Protein AF-A0A936XSV8-F1 (afdb_monomer_lite)

pLDDT: mean 89.88, std 9.19, range [41.09, 98.06]

Secondary structure (DSSP, 8-state):
---HHHHHHHHHHHHHHT---------HHHHHHHHTSGGGG---HHHHHHHHHHHHHIIIIIIHHIIIIIHHHHHHHHHHHHTTS-HHHHHHHHHHHTTT-----PPSSS-SS---HHHHHHHHHHHHHHHHHHHHHHHHHHHHHHHHHHHHHHHHHHHTPPP--

Structure (mmCIF, N/CA/C/O backbone):
data_AF-A0A936XSV8-F1
#
_entry.id   AF-A0A936XSV8-F1
#
loop_
_atom_site.group_PDB
_atom_site.id
_atom_site.type_symbol
_atom_site.label_atom_id
_atom_site.label_alt_id
_atom_site.label_comp_id
_atom_site.label_asym_id
_atom_site.label_entity_id
_atom_site.label_seq_id
_atom_site.pdbx_PDB_ins_code
_atom_site.Cartn_x
_atom_site.Cartn_y
_atom_site.Cartn_z
_atom_site.occupa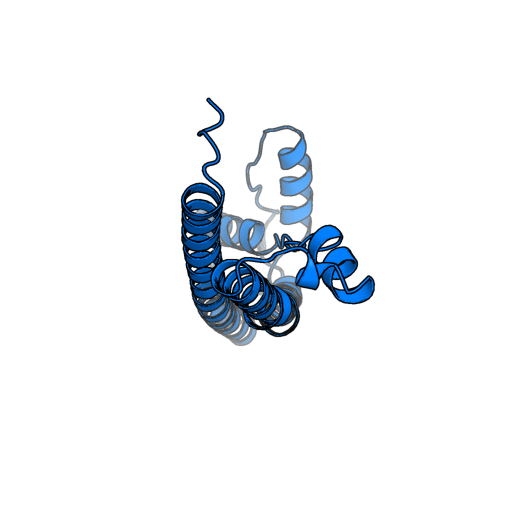ncy
_atom_site.B_iso_or_equiv
_atom_site.auth_seq_id
_atom_site.auth_comp_id
_atom_site.auth_asym_id
_atom_site.auth_atom_id
_atom_site.pdbx_PDB_model_num
ATOM 1 N N . MET A 1 1 ? 13.700 9.007 -26.388 1.00 56.44 1 MET A N 1
ATOM 2 C CA . MET A 1 1 ? 14.425 9.482 -25.184 1.00 56.44 1 MET A CA 1
ATOM 3 C C . MET A 1 1 ? 15.913 9.174 -25.338 1.00 56.44 1 MET A C 1
ATOM 5 O O . MET A 1 1 ? 16.246 8.001 -25.403 1.00 56.44 1 MET A O 1
ATOM 9 N N . ARG A 1 2 ? 16.792 10.184 -25.462 1.00 61.06 2 ARG A N 1
ATOM 10 C CA . ARG A 1 2 ? 18.258 9.992 -25.607 1.00 61.06 2 ARG A CA 1
ATOM 11 C C . ARG A 1 2 ? 19.098 10.611 -24.476 1.00 61.06 2 ARG A C 1
ATOM 13 O O . ARG A 1 2 ? 20.301 10.405 -24.457 1.00 61.06 2 ARG A O 1
ATOM 20 N N . SER A 1 3 ? 18.486 11.350 -23.545 1.00 87.31 3 SER A N 1
ATOM 21 C CA . SER A 1 3 ? 19.220 11.964 -22.428 1.00 87.31 3 SER A CA 1
ATOM 22 C C . SER A 1 3 ? 19.415 10.948 -21.290 1.00 87.31 3 SER A C 1
ATOM 24 O O . SER A 1 3 ? 18.409 10.403 -20.817 1.00 87.31 3 SER A O 1
ATOM 26 N N . PRO A 1 4 ? 20.662 10.707 -20.838 1.00 91.00 4 PRO A N 1
ATOM 27 C CA . PRO A 1 4 ? 20.948 9.889 -19.661 1.00 91.00 4 PRO A CA 1
ATOM 28 C C . PRO A 1 4 ? 20.226 10.409 -18.413 1.00 91.00 4 PRO A C 1
ATOM 30 O O . PRO A 1 4 ? 19.659 9.628 -17.663 1.00 91.00 4 PRO A O 1
ATOM 33 N N . GLU A 1 5 ? 20.152 11.726 -18.232 1.00 93.06 5 GLU A N 1
ATOM 34 C CA . GLU A 1 5 ? 19.485 12.358 -17.087 1.00 93.06 5 GLU A CA 1
ATOM 35 C C . GLU A 1 5 ? 17.996 11.990 -17.011 1.00 93.06 5 GLU A C 1
ATOM 37 O O . GLU A 1 5 ? 17.499 11.553 -15.974 1.00 93.06 5 GLU A O 1
ATOM 42 N N . LYS A 1 6 ? 17.285 12.059 -18.144 1.00 92.75 6 LYS A N 1
ATOM 43 C CA . LYS A 1 6 ? 15.869 11.661 -18.203 1.00 92.75 6 LYS A CA 1
ATOM 44 C C . LYS A 1 6 ? 15.690 10.178 -17.887 1.00 92.75 6 LYS A C 1
ATOM 46 O O . LYS A 1 6 ? 14.743 9.812 -17.198 1.00 92.75 6 LYS A O 1
ATOM 51 N N . ALA A 1 7 ? 16.590 9.329 -18.384 1.00 93.31 7 ALA A N 1
ATOM 52 C CA . ALA A 1 7 ? 16.549 7.905 -18.078 1.00 93.31 7 ALA A CA 1
ATOM 53 C C . ALA A 1 7 ? 16.798 7.642 -16.586 1.00 93.31 7 ALA A C 1
ATOM 55 O O . ALA A 1 7 ? 16.120 6.799 -16.003 1.00 93.31 7 ALA A O 1
ATOM 56 N N . LEU A 1 8 ? 17.726 8.379 -15.969 1.00 94.19 8 LEU A N 1
ATOM 57 C CA . LEU A 1 8 ? 18.035 8.262 -14.547 1.00 94.19 8 LEU A CA 1
ATOM 58 C C . LEU A 1 8 ? 16.818 8.605 -13.690 1.00 94.19 8 LEU A C 1
ATOM 60 O O . LEU A 1 8 ? 16.446 7.793 -12.847 1.00 94.19 8 LEU A O 1
ATOM 64 N N . ASN A 1 9 ? 16.164 9.739 -13.957 1.00 92.81 9 ASN A N 1
ATOM 65 C CA . ASN A 1 9 ? 14.964 10.154 -13.226 1.00 92.81 9 ASN A CA 1
ATOM 66 C C . ASN A 1 9 ? 13.851 9.102 -13.331 1.00 92.81 9 ASN A 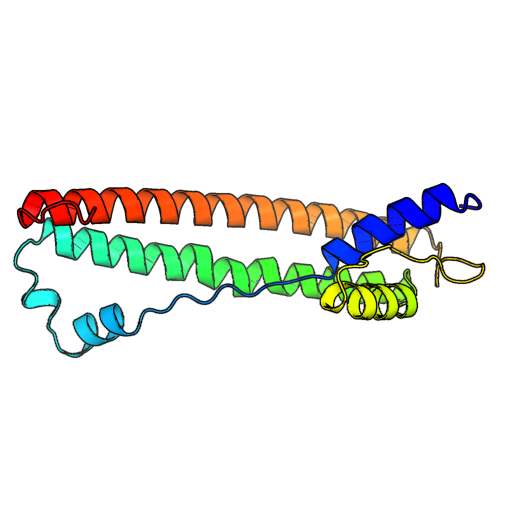C 1
ATOM 68 O O . ASN A 1 9 ? 13.262 8.706 -12.328 1.00 92.81 9 ASN A O 1
ATOM 72 N N . ILE A 1 10 ? 13.605 8.572 -14.534 1.00 93.88 10 ILE A N 1
ATOM 73 C CA . ILE A 1 10 ? 12.610 7.509 -14.736 1.00 93.88 10 ILE A CA 1
ATOM 74 C C . ILE A 1 10 ? 12.968 6.260 -13.917 1.00 93.88 10 ILE A C 1
ATOM 76 O O . ILE A 1 10 ? 12.107 5.695 -13.242 1.00 93.88 10 ILE A O 1
ATOM 80 N N . TYR A 1 11 ? 14.237 5.839 -1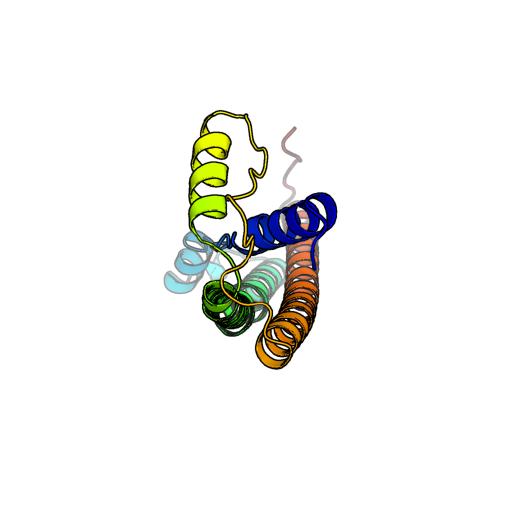3.937 1.00 94.50 11 TYR A N 1
ATOM 81 C CA . TYR A 1 11 ? 14.661 4.678 -13.160 1.00 94.50 11 TYR A CA 1
ATOM 82 C C . TYR A 1 11 ? 14.561 4.910 -11.649 1.00 94.50 11 TYR A C 1
ATOM 84 O O . TYR A 1 11 ? 14.150 3.990 -10.945 1.00 94.50 11 TYR A O 1
ATOM 92 N N . GLN A 1 12 ? 14.869 6.113 -11.153 1.00 91.94 12 GLN A N 1
ATOM 93 C CA . GLN A 1 12 ? 14.686 6.475 -9.744 1.00 91.94 12 GLN A CA 1
ATOM 94 C C . GLN A 1 12 ? 13.246 6.247 -9.294 1.00 91.94 12 GLN A C 1
ATOM 96 O O . GLN A 1 12 ? 13.031 5.530 -8.320 1.00 91.94 12 GLN A O 1
ATOM 101 N N . HIS A 1 13 ? 12.262 6.746 -10.042 1.00 89.94 13 HIS A N 1
ATOM 102 C CA . HIS A 1 13 ? 10.856 6.502 -9.720 1.00 89.94 13 HIS A CA 1
ATOM 103 C C . HIS A 1 13 ? 10.481 5.017 -9.812 1.00 89.94 13 HIS A C 1
ATOM 105 O O . HIS A 1 13 ? 9.860 4.488 -8.890 1.00 89.94 13 HIS A O 1
ATOM 111 N N . SER A 1 14 ? 10.907 4.324 -10.875 1.00 91.62 14 SER A N 1
ATOM 112 C CA . SER A 1 14 ? 10.564 2.908 -11.077 1.00 91.62 14 SER A CA 1
ATOM 113 C C . SER A 1 14 ? 11.079 2.006 -9.949 1.00 91.62 14 SER A C 1
ATOM 115 O O . SER A 1 14 ? 10.377 1.104 -9.501 1.00 91.62 14 SER A O 1
ATOM 117 N N . VAL A 1 15 ? 12.286 2.272 -9.439 1.00 90.69 15 VAL A N 1
ATOM 118 C CA . VAL A 1 15 ? 12.890 1.485 -8.363 1.00 90.69 15 VAL A CA 1
ATOM 119 C C . VAL A 1 15 ? 12.088 1.632 -7.076 1.00 90.69 15 VAL A C 1
ATOM 121 O O . VAL A 1 15 ? 11.782 0.622 -6.449 1.00 90.69 15 VAL A O 1
ATOM 124 N N . TYR A 1 16 ? 11.689 2.849 -6.702 1.00 85.62 16 TYR A N 1
ATOM 125 C CA . TYR A 1 16 ? 10.871 3.040 -5.504 1.00 85.62 16 TYR A CA 1
ATOM 126 C C . TYR A 1 16 ? 9.476 2.420 -5.640 1.00 85.62 16 TYR A C 1
ATOM 128 O O . TYR A 1 16 ? 8.980 1.805 -4.700 1.00 85.62 16 TYR A O 1
ATOM 136 N N . GLN A 1 17 ? 8.883 2.509 -6.828 1.00 86.56 17 GLN A N 1
ATOM 137 C CA . GLN A 1 17 ? 7.603 1.880 -7.151 1.00 86.56 17 GLN A CA 1
ATOM 138 C C . GLN A 1 17 ? 7.641 0.346 -7.042 1.00 86.56 17 GLN A C 1
ATOM 140 O O . GLN A 1 17 ? 6.642 -0.274 -6.681 1.00 86.56 17 GLN A O 1
ATOM 145 N N . SER A 1 18 ? 8.792 -0.275 -7.313 1.00 85.62 18 SER A N 1
ATOM 146 C CA . SER A 1 18 ? 8.942 -1.731 -7.210 1.00 85.62 18 SER A CA 1
ATOM 147 C C . SER A 1 18 ? 8.912 -2.265 -5.777 1.00 85.62 18 SER A C 1
ATOM 149 O O . SER A 1 18 ? 8.837 -3.476 -5.592 1.00 85.62 18 SER A O 1
ATOM 151 N N . PHE A 1 19 ? 8.939 -1.403 -4.756 1.00 86.06 19 PHE A N 1
ATOM 152 C CA . PHE A 1 19 ? 8.786 -1.837 -3.372 1.00 86.06 19 PHE A CA 1
ATOM 153 C C . PHE A 1 19 ? 7.316 -1.962 -2.992 1.00 86.06 19 PHE A C 1
ATOM 155 O O . PHE A 1 19 ? 6.528 -1.033 -3.153 1.00 86.06 19 PHE A O 1
ATOM 162 N N . TYR A 1 20 ? 6.975 -3.106 -2.410 1.00 88.25 20 TYR A N 1
ATOM 163 C CA . TYR A 1 20 ? 5.704 -3.324 -1.739 1.00 88.25 20 TYR A CA 1
ATOM 164 C C . TYR A 1 20 ? 5.962 -3.943 -0.377 1.00 88.25 20 TYR A C 1
ATOM 166 O O . TYR A 1 20 ? 6.592 -4.995 -0.265 1.00 88.25 20 TYR A O 1
ATOM 174 N N . ASN A 1 21 ? 5.455 -3.276 0.652 1.00 84.50 21 ASN A N 1
ATOM 175 C CA . ASN A 1 21 ? 5.525 -3.746 2.022 1.00 84.50 21 ASN A CA 1
ATOM 176 C C . ASN A 1 21 ? 4.116 -4.124 2.455 1.00 84.50 21 ASN A C 1
ATOM 178 O O . ASN A 1 21 ? 3.274 -3.249 2.644 1.00 84.50 21 ASN A O 1
ATOM 182 N N . LYS A 1 22 ? 3.870 -5.427 2.618 1.00 87.19 22 LYS A N 1
ATOM 183 C CA . LYS A 1 22 ? 2.615 -5.902 3.197 1.00 87.19 22 LYS A CA 1
ATOM 184 C C . LYS A 1 22 ? 2.594 -5.533 4.678 1.00 87.19 22 LYS A C 1
ATOM 186 O O . LYS A 1 22 ? 3.438 -6.005 5.442 1.00 87.19 22 LYS A O 1
ATOM 191 N N . TRP A 1 23 ? 1.631 -4.719 5.086 1.00 85.69 23 TRP A N 1
ATOM 192 C CA . TRP A 1 23 ? 1.331 -4.528 6.495 1.00 85.69 23 TRP A CA 1
ATOM 193 C C . TRP A 1 23 ? 0.516 -5.717 7.011 1.00 85.69 23 TRP A C 1
ATOM 195 O O . TRP A 1 23 ? -0.405 -6.184 6.341 1.00 85.69 23 TRP A O 1
ATOM 205 N N . ASN A 1 24 ? 0.866 -6.211 8.198 1.00 84.75 24 ASN A N 1
ATOM 206 C CA . ASN A 1 24 ? 0.178 -7.328 8.838 1.00 84.75 24 ASN A CA 1
ATOM 207 C C . ASN A 1 24 ? -0.426 -6.853 10.160 1.00 84.75 24 ASN A C 1
ATOM 209 O O . ASN A 1 24 ? 0.296 -6.396 11.050 1.00 84.75 24 ASN A O 1
ATOM 213 N N . TYR A 1 25 ? -1.742 -6.990 10.291 1.00 85.06 25 TYR A N 1
ATOM 214 C CA . TYR A 1 25 ? -2.452 -6.725 11.533 1.00 85.06 25 TYR A CA 1
ATOM 215 C C . TYR A 1 25 ? -2.336 -7.936 12.464 1.00 85.06 25 TYR A C 1
ATOM 217 O O . TYR A 1 25 ? -2.764 -9.034 12.119 1.00 85.06 25 TYR A O 1
ATOM 225 N N . SER A 1 26 ? -1.741 -7.757 13.646 1.00 82.12 26 SER A N 1
ATOM 226 C CA . SER A 1 26 ? -1.720 -8.807 14.669 1.00 82.12 26 SER A CA 1
ATOM 227 C C . SER A 1 26 ? -2.927 -8.655 15.581 1.00 82.12 26 SER A C 1
ATOM 229 O O . SER A 1 26 ? -3.029 -7.700 16.348 1.00 82.12 26 SER A O 1
ATOM 231 N N . ASP A 1 27 ? -3.827 -9.626 15.514 1.00 78.94 27 ASP A N 1
ATOM 232 C CA . ASP A 1 27 ? -5.110 -9.589 16.214 1.00 78.94 27 ASP A CA 1
ATOM 233 C C . ASP A 1 27 ? -5.257 -10.663 17.296 1.00 78.94 27 ASP A C 1
ATOM 235 O O . ASP A 1 27 ? -6.338 -10.816 17.868 1.00 78.94 27 ASP A O 1
ATOM 239 N N . ARG A 1 28 ? -4.189 -11.430 17.563 1.00 76.94 28 ARG A N 1
ATOM 240 C CA . ARG A 1 28 ? -4.247 -12.661 18.366 1.00 76.94 28 ARG A CA 1
ATOM 241 C C . ARG A 1 28 ? -5.007 -12.452 19.679 1.00 76.94 28 ARG A C 1
ATOM 243 O O . ARG A 1 28 ? -5.827 -13.289 20.039 1.00 76.94 28 ARG A O 1
ATOM 250 N N . THR A 1 29 ? -4.789 -11.324 20.351 1.00 76.88 29 THR A N 1
ATOM 251 C CA . THR A 1 29 ? -5.482 -10.958 21.593 1.00 76.88 29 THR A CA 1
ATOM 252 C C . THR A 1 29 ? -6.979 -10.707 21.388 1.00 76.88 29 THR A C 1
ATOM 254 O O . THR A 1 29 ? -7.792 -11.209 22.156 1.00 76.88 29 THR A O 1
ATOM 257 N N . ILE A 1 30 ? -7.376 -9.973 20.345 1.00 82.50 30 ILE A N 1
ATOM 258 C CA . ILE A 1 30 ? -8.791 -9.685 20.053 1.00 82.50 30 ILE A CA 1
ATOM 259 C C . ILE A 1 30 ? -9.520 -10.973 19.667 1.00 82.50 30 ILE A C 1
ATOM 261 O O . ILE A 1 30 ? -10.611 -11.239 20.172 1.00 82.50 30 ILE A O 1
ATOM 265 N N . ASN A 1 31 ? -8.899 -11.811 18.840 1.00 83.06 31 ASN A N 1
ATOM 266 C CA . ASN A 1 31 ? -9.457 -13.104 18.462 1.00 83.06 31 ASN A CA 1
ATOM 267 C C . ASN A 1 31 ? -9.567 -14.063 19.655 1.00 83.06 31 ASN A C 1
ATOM 269 O O . ASN A 1 31 ? -10.589 -14.731 19.809 1.00 83.06 31 ASN A O 1
ATOM 273 N N . GLN A 1 32 ? -8.579 -14.081 20.553 1.00 80.81 32 GLN A N 1
ATOM 274 C CA . GLN A 1 32 ? -8.683 -14.813 21.817 1.00 80.81 32 GLN A CA 1
ATOM 275 C C . GLN A 1 32 ? -9.854 -14.311 22.664 1.00 80.81 32 GLN A C 1
ATOM 277 O O . GLN A 1 32 ? -10.658 -15.124 23.109 1.00 80.81 32 GLN A O 1
ATOM 282 N N . LEU A 1 33 ? -9.999 -12.991 22.836 1.00 81.25 33 LEU A N 1
ATOM 283 C CA . LEU A 1 33 ? -11.096 -12.399 23.606 1.00 81.25 33 LEU A CA 1
ATOM 284 C C . LEU A 1 33 ? -12.478 -12.727 23.019 1.00 81.25 33 LEU A C 1
ATOM 286 O O . LEU A 1 33 ? -13.432 -12.913 23.779 1.00 81.25 33 LEU A O 1
ATOM 290 N N . LYS A 1 34 ? -12.598 -12.802 21.685 1.00 80.81 34 LYS A N 1
ATOM 291 C CA . LYS A 1 34 ? -13.836 -13.201 20.992 1.00 80.81 34 LYS A CA 1
ATOM 292 C C . LYS A 1 34 ? -14.149 -14.679 21.225 1.00 80.81 34 LYS A C 1
ATOM 294 O O . LYS A 1 34 ? -15.253 -15.004 21.656 1.00 80.81 34 LYS A O 1
ATOM 299 N N . ASN A 1 35 ? -13.174 -15.557 20.996 1.00 83.12 35 ASN A N 1
ATOM 300 C CA . ASN A 1 35 ? -13.381 -17.007 20.986 1.00 83.12 35 ASN A CA 1
ATOM 301 C C . ASN A 1 35 ? -13.608 -17.607 22.379 1.00 83.12 35 ASN A C 1
ATOM 303 O O . ASN A 1 35 ? -14.340 -18.583 22.507 1.00 83.12 35 ASN A O 1
ATOM 307 N N . SER A 1 36 ? -13.025 -17.032 23.432 1.00 81.12 36 SER A N 1
ATOM 308 C CA . SER A 1 36 ? -13.246 -17.497 24.809 1.00 81.12 36 SER A CA 1
ATOM 309 C C . SER A 1 36 ? -14.498 -16.905 25.465 1.00 81.12 36 SER A C 1
ATOM 311 O O . SER A 1 36 ? -14.773 -17.183 26.630 1.00 81.12 36 SER A O 1
ATOM 313 N N . GLY A 1 37 ? -15.246 -16.043 24.763 1.00 77.38 37 GLY A N 1
ATOM 314 C CA . GLY A 1 37 ? -16.335 -15.264 25.359 1.00 77.38 37 GLY A CA 1
ATOM 315 C C . GLY A 1 37 ? -15.855 -14.198 26.354 1.00 77.38 37 GLY A C 1
ATOM 316 O O . GLY A 1 37 ? -16.680 -13.554 27.009 1.00 77.38 37 GLY A O 1
ATOM 317 N N . ASN A 1 38 ? -14.540 -13.968 26.448 1.00 79.00 38 ASN A N 1
ATOM 318 C CA . ASN A 1 38 ? -13.930 -13.035 27.393 1.00 79.00 38 ASN A CA 1
ATOM 319 C C . ASN A 1 38 ? -14.237 -11.567 27.087 1.00 79.00 38 ASN A C 1
ATOM 321 O O . ASN A 1 38 ? -14.050 -10.729 27.963 1.00 79.00 38 ASN A O 1
ATOM 325 N N . PHE A 1 39 ? -14.780 -11.227 25.914 1.00 78.00 39 PHE A N 1
ATOM 326 C CA . PHE A 1 39 ? -15.347 -9.890 25.697 1.00 78.00 39 PHE A CA 1
ATOM 327 C C . PHE A 1 39 ? -16.430 -9.535 26.727 1.00 78.00 39 PHE A C 1
ATOM 329 O O . PHE A 1 39 ? -16.572 -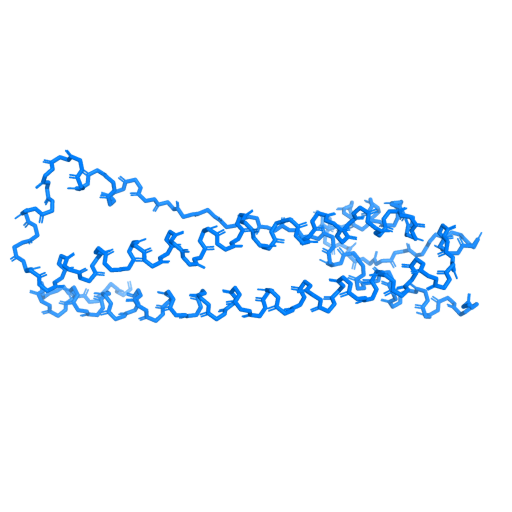8.369 27.079 1.00 78.00 39 PHE A O 1
ATOM 336 N N . ARG A 1 40 ? -17.127 -10.527 27.306 1.00 73.19 40 ARG A N 1
ATOM 337 C CA . ARG A 1 40 ? -18.054 -10.313 28.434 1.00 73.19 40 ARG A CA 1
ATOM 338 C C . ARG A 1 40 ? -17.355 -9.828 29.711 1.00 73.19 40 ARG A C 1
ATOM 340 O O . ARG A 1 40 ? -18.005 -9.221 30.558 1.00 73.19 40 ARG A O 1
ATOM 347 N N . LEU A 1 41 ? -16.053 -10.090 29.862 1.00 79.69 41 LEU A N 1
ATOM 348 C CA . LEU A 1 41 ? -15.246 -9.598 30.985 1.00 79.69 41 LEU A CA 1
ATOM 349 C C . LEU A 1 41 ? -14.961 -8.095 30.858 1.00 79.69 41 LEU A C 1
ATOM 351 O O . LEU A 1 41 ? -14.775 -7.419 31.871 1.00 79.69 41 LEU A O 1
ATOM 355 N N . VAL A 1 42 ? -15.002 -7.544 29.639 1.00 84.38 42 VAL A N 1
ATOM 356 C CA . VAL A 1 42 ? -14.993 -6.095 29.401 1.00 84.38 42 VAL A CA 1
ATOM 357 C C . VAL A 1 42 ? -16.379 -5.548 29.755 1.00 84.38 42 VAL A C 1
ATOM 359 O O . VAL A 1 42 ? -17.254 -5.390 28.909 1.00 84.38 42 VAL A O 1
ATOM 362 N N . ARG A 1 43 ? -16.602 -5.277 31.049 1.00 84.88 43 ARG A N 1
ATOM 363 C CA . ARG A 1 43 ? -17.911 -4.835 31.574 1.00 84.88 43 ARG A CA 1
ATOM 364 C C . ARG A 1 43 ? -18.406 -3.529 30.951 1.00 84.88 43 ARG A C 1
ATOM 366 O O . ARG A 1 43 ? -19.614 -3.302 30.869 1.00 84.88 43 ARG A O 1
ATOM 373 N N . ASN A 1 44 ? -17.489 -2.667 30.516 1.00 91.62 44 ASN A N 1
ATOM 374 C CA . ASN A 1 44 ? -17.844 -1.414 29.874 1.00 91.62 44 ASN A CA 1
ATOM 375 C C . ASN A 1 44 ? -18.286 -1.671 28.422 1.00 91.62 44 ASN A C 1
ATOM 377 O O . ASN A 1 44 ? -17.462 -1.819 27.517 1.00 91.62 44 ASN A O 1
ATOM 381 N N . LYS A 1 45 ? -19.608 -1.704 28.199 1.00 91.12 45 LYS A N 1
ATOM 382 C CA . LYS A 1 45 ? -20.211 -1.959 26.878 1.00 91.12 45 LYS A CA 1
ATOM 383 C C . LYS A 1 45 ? -19.733 -0.986 25.800 1.00 91.12 45 LYS A C 1
ATOM 385 O O . LYS A 1 45 ? -19.571 -1.393 24.655 1.00 91.12 45 LYS A O 1
ATOM 390 N N . LYS A 1 46 ? -19.490 0.277 26.160 1.00 92.94 46 LYS A N 1
ATOM 391 C CA . LYS A 1 46 ? -18.992 1.298 25.232 1.00 92.94 46 LYS A CA 1
ATOM 392 C C . LYS A 1 46 ? -17.580 0.954 24.761 1.00 92.94 46 LYS A C 1
ATOM 394 O O . LYS A 1 46 ? -17.338 0.942 23.560 1.00 92.94 46 LYS A O 1
ATOM 399 N N . VAL A 1 47 ? -16.681 0.604 25.683 1.00 92.94 47 VAL A N 1
ATOM 400 C CA . VAL A 1 47 ? -15.321 0.162 25.332 1.00 92.94 47 VAL A CA 1
ATOM 401 C C . VAL A 1 47 ? -15.362 -1.113 24.492 1.00 92.94 47 VAL A C 1
ATOM 403 O O . VAL A 1 47 ? -14.735 -1.165 23.439 1.00 92.94 47 VAL A O 1
ATOM 406 N N . SER A 1 48 ? -16.143 -2.117 24.904 1.00 91.44 48 SER A N 1
ATOM 407 C CA . SER A 1 48 ? -16.293 -3.359 24.138 1.00 91.44 48 SER A CA 1
ATOM 408 C C . SER A 1 48 ? -16.783 -3.104 22.709 1.00 91.44 48 SER A C 1
ATOM 410 O O . SER A 1 48 ? -16.253 -3.713 21.783 1.00 91.44 48 SER A O 1
ATOM 412 N N . GLY A 1 49 ? -17.771 -2.222 22.523 1.00 92.06 49 GLY A N 1
ATOM 413 C CA . GLY A 1 49 ? -18.274 -1.830 21.204 1.00 92.06 49 GLY A CA 1
ATOM 414 C C . GLY A 1 49 ? -17.187 -1.194 20.345 1.00 92.06 49 GLY A C 1
ATOM 415 O O . GLY A 1 49 ? -16.922 -1.660 19.244 1.00 92.06 49 GLY A O 1
ATOM 416 N N . MET A 1 50 ? -16.467 -0.217 20.896 1.00 94.94 50 MET A N 1
ATOM 417 C CA . MET A 1 50 ? -15.403 0.476 20.168 1.00 94.94 50 MET A CA 1
ATOM 418 C C . MET A 1 50 ? -14.237 -0.442 19.766 1.00 94.94 50 MET A C 1
ATOM 420 O O . MET A 1 50 ? -13.658 -0.241 18.701 1.00 94.94 50 MET A O 1
ATOM 424 N N . ILE A 1 51 ? -13.894 -1.455 20.574 1.00 93.38 51 ILE A N 1
ATOM 425 C CA . ILE A 1 51 ? -12.890 -2.462 20.183 1.00 93.38 51 ILE A CA 1
ATOM 426 C C . ILE A 1 51 ? -13.386 -3.269 18.975 1.00 93.38 51 ILE A C 1
ATOM 428 O O . ILE A 1 51 ? -12.617 -3.508 18.045 1.00 93.38 51 ILE A O 1
ATOM 432 N N . MET A 1 52 ? -14.659 -3.686 18.980 1.00 92.25 52 MET A N 1
ATOM 433 C CA . MET A 1 52 ? -15.250 -4.436 17.866 1.00 92.25 52 MET A CA 1
ATOM 434 C C . MET A 1 52 ? -15.323 -3.594 16.591 1.00 92.25 52 MET A C 1
ATOM 436 O O . MET A 1 52 ? -14.968 -4.096 15.527 1.00 92.25 52 MET A O 1
ATOM 440 N N . ASP A 1 53 ? -15.718 -2.325 16.704 1.00 95.44 53 ASP A N 1
ATOM 441 C CA . ASP A 1 53 ? -15.781 -1.394 15.574 1.00 95.44 53 ASP A CA 1
ATOM 442 C C . ASP A 1 53 ? -14.391 -1.159 14.971 1.00 95.44 53 ASP A C 1
ATOM 444 O O . ASP A 1 53 ? -14.231 -1.179 13.752 1.00 95.44 53 ASP A O 1
ATOM 448 N N . TYR A 1 54 ? -13.369 -0.978 15.816 1.00 95.69 54 TYR A N 1
ATOM 449 C CA . TYR A 1 54 ? -11.986 -0.816 15.370 1.00 95.69 54 TYR A CA 1
ATOM 450 C C . TYR A 1 54 ? -11.452 -2.065 14.654 1.00 95.69 54 TYR A C 1
ATOM 452 O O . TYR A 1 54 ? -10.971 -1.953 13.528 1.00 95.69 54 TYR A O 1
ATOM 460 N N . ASP A 1 55 ? -11.571 -3.251 15.263 1.00 94.88 55 ASP A N 1
ATOM 461 C CA . ASP A 1 55 ? -11.137 -4.514 14.640 1.00 94.88 55 ASP A CA 1
ATOM 462 C C . ASP A 1 55 ? -11.876 -4.765 13.317 1.00 94.88 55 ASP A C 1
ATOM 464 O O . ASP A 1 55 ? -11.255 -5.094 12.306 1.00 94.88 55 ASP A O 1
ATOM 468 N N . GLY A 1 56 ? -13.194 -4.539 13.296 1.00 94.56 56 GLY A N 1
ATOM 469 C CA . GLY A 1 56 ? -14.006 -4.660 12.090 1.00 94.56 56 GLY A CA 1
ATOM 470 C C . GLY A 1 56 ? -13.567 -3.691 10.994 1.00 94.56 56 GLY A C 1
ATOM 471 O O . GLY A 1 56 ? -13.457 -4.089 9.834 1.00 94.56 56 GLY A O 1
ATOM 472 N N . PHE A 1 57 ? -13.272 -2.436 11.339 1.00 97.00 57 PHE A N 1
ATOM 473 C CA . PHE A 1 57 ? -12.812 -1.449 10.367 1.00 97.00 57 PHE A CA 1
ATOM 474 C C . PHE A 1 57 ? -11.449 -1.824 9.773 1.00 97.00 57 PHE A C 1
ATOM 476 O O . PHE A 1 57 ? -11.292 -1.837 8.551 1.00 97.00 57 PHE A O 1
ATOM 483 N N . VAL A 1 58 ? -10.477 -2.179 10.619 1.00 96.12 58 VAL A N 1
ATOM 484 C CA . VAL A 1 58 ? -9.127 -2.561 10.177 1.00 96.12 58 VAL A CA 1
ATOM 485 C C . VAL A 1 58 ? -9.183 -3.743 9.212 1.00 96.12 58 VAL A C 1
ATOM 487 O O . VAL A 1 58 ? -8.611 -3.667 8.124 1.00 96.12 58 VAL A O 1
ATOM 490 N N . ARG A 1 59 ? -9.922 -4.804 9.547 1.00 94.12 59 ARG A N 1
ATOM 491 C CA . ARG A 1 59 ? -10.043 -5.979 8.671 1.00 94.12 59 ARG A CA 1
ATOM 492 C C . ARG A 1 59 ? -10.712 -5.650 7.343 1.00 94.12 59 ARG A C 1
ATOM 494 O O . ARG A 1 59 ? -10.195 -5.988 6.282 1.00 94.12 59 ARG A O 1
ATOM 501 N N . ASN A 1 60 ? -11.858 -4.976 7.395 1.00 94.75 60 ASN A N 1
ATOM 502 C CA . ASN A 1 60 ? -12.706 -4.805 6.218 1.00 94.75 60 ASN A CA 1
ATOM 503 C C . ASN A 1 60 ? -12.219 -3.710 5.263 1.00 94.75 60 ASN A C 1
ATOM 505 O O . ASN A 1 60 ? -12.484 -3.808 4.066 1.00 94.75 60 ASN A O 1
ATOM 509 N N . PHE A 1 61 ? -11.523 -2.687 5.768 1.00 95.88 61 PHE A N 1
ATOM 510 C CA . PHE A 1 61 ? -11.145 -1.511 4.975 1.00 95.88 61 PHE A CA 1
ATOM 511 C C . PHE A 1 61 ? -9.637 -1.287 4.854 1.00 95.88 61 PHE A C 1
ATOM 513 O O . PHE A 1 61 ? -9.210 -0.666 3.883 1.00 95.88 61 PHE A O 1
ATOM 520 N N . VAL A 1 62 ? -8.819 -1.784 5.787 1.00 95.94 62 VAL A N 1
ATOM 521 C CA . VAL A 1 62 ? -7.353 -1.676 5.685 1.00 95.94 62 VAL A CA 1
ATOM 522 C C . VAL A 1 62 ? -6.779 -2.962 5.097 1.00 95.94 62 VAL A C 1
ATOM 524 O O . VAL A 1 62 ? -6.244 -2.944 3.992 1.00 95.94 62 VAL A O 1
ATOM 527 N N . GLU A 1 63 ? -6.936 -4.089 5.790 1.00 95.06 63 GLU A N 1
ATOM 528 C CA . GLU A 1 63 ? -6.362 -5.377 5.380 1.00 95.06 63 GLU A CA 1
ATOM 529 C C . GLU A 1 63 ? -6.952 -5.867 4.051 1.00 95.06 63 GLU A C 1
ATOM 531 O O . GLU A 1 63 ? -6.216 -6.138 3.102 1.00 95.06 63 GLU A O 1
ATOM 536 N N . ASN A 1 64 ? -8.282 -5.892 3.944 1.00 94.62 64 ASN A N 1
ATOM 537 C CA . ASN A 1 64 ? -8.965 -6.307 2.723 1.00 94.62 64 ASN A CA 1
ATOM 538 C C . ASN A 1 64 ? -8.605 -5.411 1.525 1.00 94.62 64 ASN A C 1
ATOM 540 O O . ASN A 1 64 ? -8.340 -5.907 0.436 1.00 94.62 64 ASN A O 1
ATOM 544 N N . MET A 1 65 ? -8.527 -4.090 1.713 1.00 95.19 65 MET A N 1
ATOM 545 C CA . MET A 1 65 ? -8.154 -3.183 0.624 1.00 95.19 65 MET A CA 1
ATOM 546 C C . MET A 1 65 ? -6.700 -3.383 0.179 1.00 95.19 65 MET A C 1
ATOM 548 O O . MET A 1 65 ? -6.407 -3.344 -1.018 1.00 95.19 65 MET A O 1
ATOM 552 N N . GLN A 1 66 ? -5.788 -3.626 1.120 1.00 94.94 66 GLN A N 1
ATOM 553 C CA . GLN A 1 66 ? -4.409 -3.968 0.796 1.00 94.94 66 GLN A CA 1
ATOM 554 C C . GLN A 1 66 ? -4.345 -5.228 -0.080 1.00 94.94 66 GLN A C 1
ATOM 556 O O . GLN A 1 66 ? -3.690 -5.220 -1.123 1.00 94.94 66 GLN A O 1
ATOM 561 N N . ASP A 1 67 ? -5.050 -6.289 0.315 1.00 94.81 67 ASP A N 1
ATOM 562 C CA . ASP A 1 67 ? -4.964 -7.590 -0.351 1.00 94.81 67 ASP A CA 1
ATOM 563 C C . ASP A 1 67 ? -5.762 -7.652 -1.665 1.00 94.81 67 ASP A C 1
ATOM 565 O O . ASP A 1 67 ? -5.306 -8.279 -2.624 1.00 94.81 67 ASP A O 1
ATOM 569 N N . MET A 1 68 ? -6.905 -6.966 -1.746 1.00 95.25 68 MET A N 1
ATOM 570 C CA . MET A 1 68 ? -7.809 -7.016 -2.902 1.00 95.25 68 MET A CA 1
ATOM 571 C C . MET A 1 68 ? -7.618 -5.875 -3.904 1.00 95.25 68 MET A C 1
ATOM 573 O O . MET A 1 68 ? -8.042 -6.014 -5.049 1.00 95.25 68 MET A O 1
ATOM 577 N N . ALA A 1 69 ? -6.993 -4.759 -3.513 1.00 94.81 69 ALA A N 1
ATOM 578 C CA . ALA A 1 69 ? -6.817 -3.603 -4.395 1.00 94.81 69 ALA A CA 1
ATOM 579 C C . ALA A 1 69 ? -5.347 -3.198 -4.562 1.00 94.81 69 ALA A C 1
ATOM 581 O O . ALA A 1 69 ? -4.848 -3.183 -5.689 1.00 94.81 69 ALA A O 1
ATOM 582 N N . VAL A 1 70 ? -4.628 -2.915 -3.469 1.00 95.75 70 VAL A N 1
ATOM 583 C CA . VAL A 1 70 ? -3.244 -2.402 -3.547 1.00 95.75 70 VAL A CA 1
ATOM 584 C C . VAL A 1 70 ? -2.300 -3.452 -4.140 1.00 95.75 70 VAL A C 1
ATOM 586 O O . VAL A 1 70 ? -1.574 -3.165 -5.092 1.00 95.75 70 VAL A O 1
ATOM 589 N N . LEU A 1 71 ? -2.327 -4.682 -3.615 1.00 95.31 71 LEU A N 1
ATOM 590 C CA . LEU A 1 71 ? -1.443 -5.761 -4.054 1.00 95.31 71 LEU A CA 1
ATOM 591 C C . LEU A 1 71 ? -1.659 -6.151 -5.530 1.00 95.31 71 LEU A C 1
ATOM 593 O O . LEU A 1 71 ? -0.662 -6.242 -6.252 1.00 95.31 71 LEU A O 1
ATOM 597 N N . PRO A 1 72 ? -2.895 -6.372 -6.027 1.00 95.75 72 PRO A N 1
ATOM 598 C CA . PRO A 1 72 ? -3.113 -6.685 -7.439 1.00 95.75 72 PRO A CA 1
ATOM 599 C C . PRO A 1 72 ? -2.646 -5.572 -8.383 1.00 95.75 72 PRO A C 1
ATOM 601 O O . PRO A 1 72 ? -1.987 -5.863 -9.380 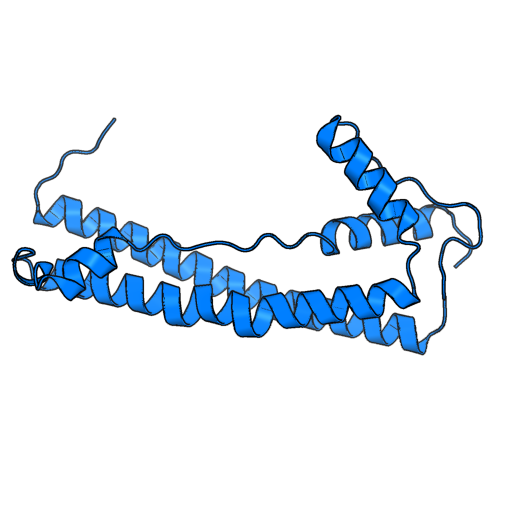1.00 95.75 72 PRO A O 1
ATOM 604 N N . GLN A 1 73 ? -2.914 -4.307 -8.042 1.00 94.94 73 GLN A N 1
ATOM 605 C CA . GLN A 1 73 ? -2.471 -3.157 -8.837 1.00 94.94 73 GLN A CA 1
ATOM 606 C C . GLN A 1 73 ? -0.944 -3.057 -8.881 1.00 94.94 73 GLN A C 1
ATOM 608 O O . GLN A 1 73 ? -0.359 -2.914 -9.954 1.00 94.94 73 GLN A O 1
ATOM 613 N N . TRP A 1 74 ? -0.275 -3.223 -7.737 1.00 95.44 74 TRP A N 1
ATOM 614 C CA . TRP A 1 74 ? 1.186 -3.249 -7.676 1.00 95.44 74 TRP A CA 1
ATOM 615 C C . TRP A 1 74 ? 1.792 -4.396 -8.504 1.00 95.44 74 TRP A C 1
ATOM 617 O O . TRP A 1 74 ? 2.780 -4.191 -9.214 1.00 95.44 74 TRP A O 1
ATOM 627 N N . LYS A 1 75 ? 1.194 -5.597 -8.473 1.00 95.62 75 LYS A N 1
ATOM 628 C CA . LYS A 1 75 ? 1.635 -6.729 -9.310 1.00 95.62 75 LYS A CA 1
ATOM 629 C C . LYS A 1 75 ? 1.522 -6.397 -10.796 1.00 95.62 75 LYS A C 1
ATOM 631 O O . LYS A 1 75 ? 2.507 -6.527 -11.519 1.00 95.62 75 LYS A O 1
ATOM 636 N N . GLN A 1 76 ? 0.364 -5.902 -11.231 1.00 95.06 76 GLN A N 1
ATOM 637 C CA . GLN A 1 76 ? 0.117 -5.545 -12.630 1.00 95.06 76 GLN A CA 1
ATOM 638 C C . GLN A 1 76 ? 1.076 -4.454 -13.132 1.00 95.06 76 GLN A C 1
ATOM 640 O O . GLN A 1 76 ? 1.565 -4.502 -14.268 1.00 95.06 76 GLN A O 1
ATOM 645 N N . LEU A 1 77 ? 1.359 -3.477 -12.274 1.00 94.56 77 LEU A N 1
ATOM 646 C CA . LEU A 1 77 ? 2.296 -2.391 -12.522 1.00 94.56 77 LEU A CA 1
ATOM 647 C C . LEU A 1 77 ? 3.723 -2.908 -12.721 1.00 94.56 77 LEU A C 1
ATOM 649 O O . LEU A 1 77 ? 4.367 -2.570 -13.715 1.00 94.56 77 LEU A O 1
ATOM 653 N N . ASN A 1 78 ? 4.188 -3.787 -11.830 1.00 93.19 78 ASN A N 1
ATOM 654 C CA . ASN A 1 78 ? 5.501 -4.416 -11.947 1.00 93.19 78 ASN A CA 1
ATOM 655 C C . ASN A 1 78 ? 5.618 -5.299 -13.185 1.00 93.19 78 ASN A C 1
ATOM 657 O O . ASN A 1 78 ? 6.591 -5.174 -13.927 1.00 93.19 78 ASN A O 1
ATOM 661 N N . GLU A 1 79 ? 4.629 -6.159 -13.434 1.00 94.00 79 GLU A N 1
ATOM 662 C CA . GLU A 1 79 ? 4.589 -7.035 -14.607 1.00 94.00 79 GLU A CA 1
ATOM 663 C C . GLU A 1 79 ? 4.680 -6.218 -15.899 1.00 94.00 79 GLU A C 1
ATOM 665 O O . GLU A 1 79 ? 5.526 -6.496 -16.749 1.00 94.00 79 GLU A O 1
ATOM 670 N N . THR A 1 80 ? 3.896 -5.143 -16.012 1.00 94.75 80 THR A N 1
ATOM 671 C CA . THR A 1 80 ? 3.960 -4.226 -17.161 1.00 94.75 80 THR A CA 1
ATOM 672 C C . THR A 1 80 ? 5.325 -3.534 -17.247 1.00 94.75 80 THR A C 1
ATOM 674 O O . THR A 1 80 ? 5.911 -3.438 -18.329 1.00 94.75 80 THR A O 1
ATOM 677 N N . GLY A 1 81 ? 5.872 -3.105 -16.106 1.00 95.00 81 GLY A N 1
ATOM 678 C CA . GLY A 1 81 ? 7.189 -2.482 -16.001 1.00 95.00 81 GLY A CA 1
ATOM 679 C C . GLY A 1 81 ? 8.331 -3.376 -16.492 1.00 95.00 81 GLY A C 1
ATOM 680 O O . GLY A 1 81 ? 9.274 -2.864 -17.098 1.00 95.00 81 GLY A O 1
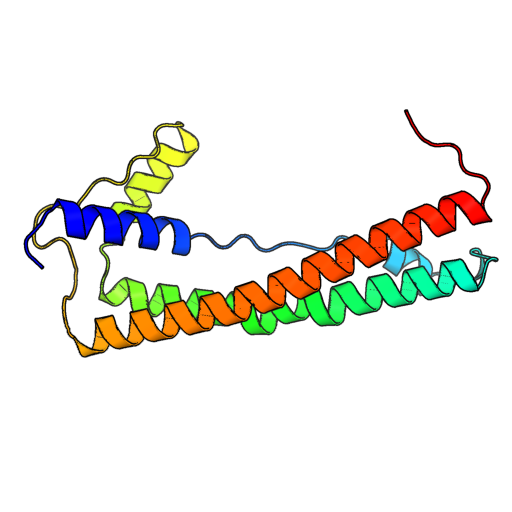ATOM 681 N N . THR A 1 82 ? 8.239 -4.703 -16.332 1.00 93.44 82 THR A N 1
ATOM 682 C CA . THR A 1 82 ? 9.269 -5.644 -16.823 1.00 93.44 82 THR A CA 1
ATOM 683 C C . THR A 1 82 ? 9.441 -5.626 -18.345 1.00 93.44 82 THR A C 1
ATOM 685 O O . THR A 1 82 ? 10.519 -5.935 -18.847 1.00 93.44 82 THR A O 1
ATOM 688 N N . GLY A 1 83 ? 8.416 -5.201 -19.093 1.00 94.69 83 GLY A N 1
ATOM 689 C CA . GLY A 1 83 ? 8.491 -5.031 -20.546 1.00 94.69 83 GLY A CA 1
ATOM 690 C C . GLY A 1 83 ? 9.193 -3.743 -20.997 1.00 94.69 83 GLY A C 1
ATOM 691 O O . GLY A 1 83 ? 9.425 -3.567 -22.196 1.00 94.69 83 GLY A O 1
ATOM 692 N N . ILE A 1 84 ? 9.507 -2.836 -20.064 1.00 96.00 84 ILE A N 1
ATOM 693 C CA . ILE A 1 84 ? 10.045 -1.492 -20.324 1.00 96.00 84 ILE A CA 1
ATOM 694 C C . ILE A 1 84 ? 11.409 -1.312 -19.646 1.00 96.00 84 ILE A C 1
ATOM 696 O O . ILE A 1 84 ? 12.353 -0.823 -20.272 1.00 96.00 84 ILE A O 1
ATOM 700 N N . PHE A 1 85 ? 11.549 -1.729 -18.388 1.00 96.44 85 PHE A N 1
ATOM 701 C CA . PHE A 1 85 ? 12.735 -1.485 -17.568 1.00 96.44 85 PHE A CA 1
ATOM 702 C C . PHE A 1 85 ? 13.660 -2.697 -17.482 1.00 96.44 85 PHE A C 1
ATOM 704 O O . PHE A 1 85 ? 13.220 -3.837 -17.372 1.00 96.44 85 PHE A O 1
ATOM 711 N N . LYS A 1 86 ? 14.975 -2.455 -17.448 1.00 95.12 86 LYS A N 1
ATOM 712 C CA . LYS A 1 86 ? 15.969 -3.507 -17.208 1.00 95.12 86 LYS A CA 1
ATOM 713 C C . LYS A 1 86 ? 16.040 -3.829 -15.712 1.00 95.12 86 LYS A C 1
ATOM 715 O O . LYS A 1 86 ? 16.526 -3.017 -14.925 1.00 95.12 86 LYS A O 1
ATOM 720 N N . SER A 1 87 ? 15.669 -5.052 -15.326 1.00 91.56 87 SER A N 1
ATOM 721 C CA . SER A 1 87 ? 15.716 -5.533 -13.930 1.00 91.56 87 SER A CA 1
ATOM 722 C C . SER A 1 87 ? 17.113 -5.468 -13.289 1.00 91.56 87 SER A C 1
ATOM 724 O O . SER A 1 87 ? 17.243 -5.442 -12.066 1.00 91.56 87 SER A O 1
ATOM 726 N N . SER A 1 88 ? 18.178 -5.396 -14.098 1.00 92.31 88 SER A N 1
ATOM 727 C CA . SER A 1 88 ? 19.554 -5.240 -13.611 1.00 92.31 88 SER A CA 1
ATOM 728 C C . SER A 1 88 ? 19.771 -3.951 -12.813 1.00 92.31 88 SER A C 1
ATOM 730 O O . SER A 1 88 ? 20.595 -3.949 -11.898 1.00 92.31 88 SER A O 1
ATOM 732 N N . VAL A 1 89 ? 19.018 -2.884 -13.102 1.00 92.69 89 VAL A N 1
ATOM 733 C CA . VAL A 1 89 ? 19.076 -1.622 -12.346 1.00 92.69 89 VAL A CA 1
ATOM 734 C C . VAL A 1 89 ? 18.543 -1.818 -10.927 1.00 92.69 89 VAL A C 1
ATOM 736 O O . VAL A 1 89 ? 19.197 -1.430 -9.961 1.00 92.69 89 VAL A O 1
ATOM 739 N N . PHE A 1 90 ? 17.409 -2.508 -10.796 1.00 90.62 90 PHE A N 1
ATOM 740 C CA . PHE A 1 90 ? 16.774 -2.823 -9.515 1.00 90.62 90 PHE A CA 1
ATOM 741 C C . PHE A 1 90 ? 17.667 -3.713 -8.654 1.00 90.62 90 PHE A C 1
ATOM 743 O O . PHE A 1 90 ? 17.907 -3.414 -7.488 1.00 90.62 90 PHE A O 1
ATOM 750 N N . ARG A 1 91 ? 18.241 -4.770 -9.244 1.00 89.38 91 ARG A N 1
ATOM 751 C CA . ARG A 1 91 ? 19.174 -5.660 -8.538 1.00 89.38 91 ARG A CA 1
ATOM 752 C C . ARG A 1 91 ? 20.367 -4.896 -7.958 1.00 89.38 91 ARG A C 1
ATOM 754 O O . ARG A 1 91 ? 20.716 -5.112 -6.801 1.00 89.38 91 ARG A O 1
ATOM 761 N N . LYS A 1 92 ? 20.984 -4.006 -8.743 1.00 89.75 92 LYS A N 1
ATOM 762 C CA . LYS A 1 92 ? 22.111 -3.177 -8.283 1.00 89.75 92 LYS A CA 1
ATOM 763 C C . LYS A 1 92 ? 21.695 -2.212 -7.176 1.00 89.75 92 LYS A C 1
ATOM 765 O O . LYS A 1 92 ? 22.421 -2.063 -6.198 1.00 89.75 92 LYS A O 1
ATOM 770 N N . PHE A 1 93 ? 20.520 -1.596 -7.306 1.00 90.44 93 PHE A N 1
ATOM 771 C CA . PHE A 1 93 ? 19.978 -0.733 -6.261 1.00 90.44 93 PHE A CA 1
ATOM 772 C C . PHE A 1 93 ? 19.786 -1.492 -4.940 1.00 90.44 93 PHE A C 1
ATOM 774 O O . PHE A 1 93 ? 20.245 -1.027 -3.899 1.00 90.44 93 PHE A O 1
ATOM 781 N N . LEU A 1 94 ? 19.186 -2.687 -4.981 1.00 86.88 94 LEU A N 1
ATOM 782 C CA . LEU A 1 94 ? 18.971 -3.525 -3.796 1.00 86.88 94 LEU A CA 1
ATOM 783 C C . LEU A 1 94 ? 20.283 -3.935 -3.116 1.00 86.88 94 LEU A C 1
ATOM 785 O O . LEU A 1 94 ? 20.369 -3.912 -1.893 1.00 86.88 94 LEU A O 1
ATOM 789 N N . GLN A 1 95 ? 21.328 -4.251 -3.886 1.00 85.50 95 GLN A N 1
ATOM 790 C CA . GLN A 1 95 ? 22.659 -4.535 -3.332 1.00 85.50 95 GLN A CA 1
ATOM 791 C C . GLN A 1 95 ? 23.228 -3.339 -2.551 1.00 85.50 95 GLN A C 1
ATOM 793 O O . GLN A 1 95 ? 23.835 -3.521 -1.498 1.00 85.50 95 GLN A O 1
ATOM 798 N N . GLY A 1 96 ? 22.999 -2.115 -3.037 1.00 82.38 96 GLY A N 1
ATOM 799 C CA . GLY A 1 96 ? 23.397 -0.884 -2.350 1.00 82.38 96 GLY A CA 1
ATOM 800 C C . GLY A 1 96 ? 22.523 -0.532 -1.141 1.00 82.38 96 GLY A C 1
ATOM 801 O O . GLY A 1 96 ? 23.014 0.092 -0.198 1.00 82.38 96 GLY A O 1
ATOM 802 N N . PHE A 1 97 ? 21.256 -0.962 -1.138 1.00 77.62 97 PHE A N 1
ATOM 803 C CA . PHE A 1 97 ? 20.282 -0.696 -0.075 1.00 77.62 97 PHE A CA 1
ATOM 804 C C . PHE A 1 97 ? 20.712 -1.272 1.274 1.00 77.62 97 PHE A C 1
ATOM 806 O O . PHE A 1 97 ? 20.757 -0.549 2.268 1.00 77.62 97 PHE A O 1
ATOM 813 N N . TYR A 1 98 ? 21.152 -2.530 1.299 1.00 66.94 98 TYR A N 1
ATOM 814 C CA . TYR A 1 98 ? 21.669 -3.157 2.520 1.00 66.94 98 TYR A CA 1
ATOM 815 C C . TYR A 1 98 ? 23.038 -2.601 2.958 1.00 66.94 98 TYR A C 1
ATOM 817 O O . TYR A 1 98 ? 23.406 -2.715 4.124 1.00 66.94 98 TYR A O 1
ATOM 825 N N . GLY A 1 99 ? 23.772 -1.951 2.047 1.00 65.00 99 GLY A N 1
ATOM 826 C CA . GLY A 1 99 ? 25.087 -1.348 2.293 1.00 65.00 99 GLY A CA 1
ATOM 827 C C . GLY A 1 99 ? 25.087 0.171 2.521 1.00 65.00 99 GLY A C 1
ATOM 828 O O . GLY A 1 99 ? 26.162 0.768 2.518 1.00 65.00 99 GLY A O 1
ATOM 829 N N . ARG A 1 100 ? 23.915 0.814 2.677 1.00 64.62 100 ARG A N 1
ATOM 830 C CA . ARG A 1 100 ? 23.739 2.279 2.851 1.00 64.62 100 ARG A CA 1
ATOM 831 C C . ARG A 1 100 ? 24.328 3.158 1.729 1.00 64.62 100 ARG A C 1
ATOM 833 O O . ARG A 1 100 ? 24.593 4.339 1.941 1.00 64.62 100 ARG A O 1
ATOM 840 N N . LYS A 1 101 ? 24.499 2.619 0.518 1.00 62.66 101 LYS A N 1
ATOM 841 C CA . LYS A 1 101 ? 24.852 3.379 -0.696 1.00 62.66 101 LYS A CA 1
ATOM 842 C C . LYS A 1 101 ? 23.781 3.149 -1.755 1.00 62.66 101 LYS A C 1
ATOM 844 O O . LYS A 1 101 ? 23.959 2.362 -2.681 1.00 62.66 101 LYS A O 1
ATOM 849 N N . THR A 1 102 ? 22.643 3.815 -1.603 1.00 69.94 102 THR A N 1
ATOM 850 C CA . THR A 1 102 ? 21.517 3.713 -2.536 1.00 69.94 102 THR A CA 1
ATOM 851 C C . THR A 1 102 ? 21.640 4.773 -3.621 1.00 69.94 102 THR A C 1
ATOM 853 O O . THR A 1 102 ? 21.132 5.882 -3.474 1.00 69.94 102 THR A O 1
ATOM 856 N N . SER A 1 103 ? 22.315 4.452 -4.721 1.00 84.12 103 SER A N 1
ATOM 857 C CA . SER A 1 103 ? 22.224 5.250 -5.942 1.00 84.12 103 SER A CA 1
ATOM 858 C C . SER A 1 103 ? 21.746 4.383 -7.097 1.00 84.12 103 SER A C 1
ATOM 860 O O . SER A 1 103 ? 22.198 3.254 -7.297 1.00 84.12 103 SER A O 1
ATOM 862 N N . VAL A 1 104 ? 20.788 4.906 -7.858 1.00 90.75 104 VAL A N 1
ATOM 863 C CA . VAL A 1 104 ? 20.351 4.272 -9.099 1.00 90.75 104 VAL A CA 1
ATOM 864 C C . VAL A 1 104 ? 21.468 4.410 -10.124 1.00 90.75 104 VAL A C 1
ATOM 866 O O . VAL A 1 104 ? 21.910 5.513 -10.435 1.00 90.75 104 VAL A O 1
ATOM 869 N N . GLN A 1 105 ? 21.924 3.275 -10.648 1.00 91.12 105 GLN A N 1
ATOM 870 C CA . GLN A 1 105 ? 22.945 3.222 -11.688 1.00 91.12 105 GLN A CA 1
ATOM 871 C C . GLN A 1 105 ? 22.303 2.845 -13.014 1.00 91.12 105 GLN A C 1
ATOM 873 O O . GLN A 1 105 ? 21.699 1.776 -13.137 1.00 91.12 105 GLN A O 1
ATOM 878 N N . LEU A 1 106 ? 22.468 3.703 -14.018 1.00 92.94 106 LEU A N 1
ATOM 879 C CA . LEU A 1 106 ? 21.964 3.410 -15.349 1.00 92.94 106 LEU A CA 1
ATOM 880 C C . LEU A 1 106 ? 22.677 2.201 -15.971 1.00 92.94 106 LEU A C 1
ATOM 882 O O . LEU A 1 106 ? 23.882 2.011 -15.783 1.00 92.94 106 LEU A O 1
ATOM 886 N N . PRO A 1 107 ? 21.953 1.383 -16.748 1.00 92.94 107 PRO A N 1
ATOM 887 C CA . PRO A 1 107 ? 22.569 0.362 -17.577 1.00 92.94 107 PRO A CA 1
ATOM 888 C C . PRO A 1 107 ? 23.212 1.016 -18.817 1.00 92.94 107 PRO A C 1
ATOM 890 O O . PRO A 1 107 ? 22.896 2.161 -19.142 1.00 92.94 107 PRO A O 1
ATOM 893 N N . PRO A 1 108 ? 24.065 0.302 -19.571 1.00 92.81 108 PRO A N 1
ATOM 894 C CA . PRO A 1 108 ? 24.505 0.778 -20.878 1.00 92.81 108 PRO A CA 1
ATOM 895 C C . PRO A 1 108 ? 23.314 1.012 -21.833 1.00 92.81 108 PRO A C 1
ATOM 897 O O . PRO A 1 108 ? 22.315 0.274 -21.746 1.00 92.81 108 PRO A O 1
ATOM 900 N N . PRO A 1 109 ? 23.408 1.998 -22.751 1.00 92.88 109 PRO A N 1
ATOM 901 C CA . PRO A 1 109 ? 22.428 2.202 -23.813 1.00 92.88 109 PRO A CA 1
ATOM 902 C C . PRO A 1 109 ? 22.193 0.932 -24.656 1.00 92.88 109 PRO A C 1
ATOM 904 O O . PRO A 1 109 ? 23.135 0.169 -24.867 1.00 92.88 109 PRO A O 1
ATOM 907 N N . PRO A 1 110 ? 20.968 0.702 -25.167 1.00 92.81 110 PRO A N 1
ATOM 908 C CA . PRO A 1 110 ? 19.752 1.472 -24.894 1.00 92.81 110 PRO A CA 1
ATOM 909 C C . PRO A 1 110 ? 19.320 1.321 -23.430 1.00 92.81 110 PRO A C 1
ATOM 911 O O . PRO A 1 110 ? 19.348 0.221 -22.889 1.00 92.81 110 PRO A O 1
ATOM 914 N N . TYR A 1 111 ? 18.937 2.417 -22.767 1.00 94.12 111 TYR A N 1
ATOM 915 C CA . TYR A 1 111 ? 18.666 2.404 -21.321 1.00 94.12 111 TYR A CA 1
ATOM 916 C C . TYR A 1 111 ? 17.444 1.557 -20.930 1.00 94.12 111 TYR A C 1
ATOM 918 O O . TYR A 1 111 ? 17.395 1.034 -19.819 1.00 94.12 111 TYR A O 1
ATOM 926 N N . PHE A 1 112 ? 16.490 1.384 -21.842 1.00 95.56 112 PHE A N 1
ATOM 927 C CA . PHE A 1 112 ? 15.226 0.671 -21.643 1.00 95.56 112 PHE A CA 1
ATOM 928 C C . PHE A 1 112 ? 15.168 -0.592 -22.508 1.00 95.56 112 PHE A C 1
ATOM 930 O O . PHE A 1 112 ? 15.858 -0.675 -23.524 1.00 95.56 112 PHE A O 1
ATOM 937 N N . ILE A 1 113 ? 14.346 -1.564 -22.109 1.00 96.06 113 ILE A N 1
ATOM 938 C CA . ILE A 1 113 ? 14.011 -2.741 -22.927 1.00 96.06 113 ILE A CA 1
ATOM 939 C C . ILE A 1 113 ? 13.118 -2.320 -24.096 1.00 96.06 113 ILE A C 1
ATOM 941 O O . ILE A 1 113 ? 13.309 -2.767 -25.223 1.00 96.06 113 ILE A O 1
ATOM 945 N N . SER A 1 114 ? 12.159 -1.432 -23.837 1.00 95.25 114 SER A N 1
ATOM 946 C CA . SER A 1 114 ? 11.241 -0.922 -24.846 1.00 95.25 114 SER A CA 1
ATOM 947 C C . SER A 1 114 ? 10.947 0.553 -24.609 1.00 95.25 114 SER A C 1
ATOM 949 O O . SER A 1 114 ? 10.822 0.998 -23.472 1.00 95.25 114 SER A O 1
ATOM 951 N N . THR A 1 115 ? 10.825 1.306 -25.699 1.00 94.69 115 THR A N 1
ATOM 952 C CA . THR A 1 115 ? 10.290 2.677 -25.711 1.00 94.69 115 THR A CA 1
ATOM 953 C C . THR A 1 115 ? 9.022 2.757 -26.556 1.00 94.69 115 THR A C 1
ATOM 955 O O . THR A 1 115 ? 8.714 3.813 -27.106 1.00 94.69 115 THR A O 1
ATOM 958 N N . ASP A 1 116 ? 8.345 1.621 -26.729 1.00 96.38 116 ASP A N 1
ATOM 959 C CA . ASP A 1 116 ? 7.077 1.538 -27.439 1.00 96.38 116 ASP A CA 1
ATOM 960 C C . ASP A 1 116 ? 6.028 2.429 -26.761 1.00 96.38 116 ASP A C 1
ATOM 962 O O . ASP A 1 116 ? 5.876 2.407 -25.536 1.00 96.38 116 ASP A O 1
ATOM 966 N N . LYS A 1 117 ? 5.337 3.244 -27.562 1.00 95.75 117 LYS A N 1
ATOM 967 C CA . LYS A 1 117 ? 4.434 4.279 -27.049 1.00 95.75 117 LYS A CA 1
ATOM 968 C C . LYS A 1 117 ? 3.265 3.668 -26.282 1.00 95.75 117 LYS A C 1
ATOM 970 O O . LYS A 1 117 ? 2.922 4.179 -25.218 1.00 95.75 117 LYS A O 1
ATOM 975 N N . ASP A 1 118 ? 2.705 2.570 -26.777 1.00 96.81 118 ASP A N 1
ATOM 976 C CA . ASP A 1 118 ? 1.523 1.949 -26.184 1.00 96.81 118 ASP A CA 1
ATOM 977 C C . ASP A 1 118 ? 1.871 1.270 -24.859 1.00 96.81 118 ASP A C 1
ATOM 979 O O . ASP A 1 118 ? 1.148 1.421 -23.872 1.00 96.81 118 ASP A O 1
ATOM 983 N N . LYS A 1 119 ? 3.033 0.607 -24.780 1.00 95.25 119 LYS A N 1
ATOM 984 C CA . LYS A 1 119 ? 3.552 0.067 -23.512 1.00 95.25 119 LYS A CA 1
ATOM 985 C C . LYS A 1 119 ? 3.786 1.163 -22.475 1.00 95.25 119 LYS A C 1
ATOM 987 O O . LYS A 1 119 ? 3.373 1.009 -21.326 1.00 95.25 119 LYS A O 1
ATOM 992 N N . VAL A 1 120 ? 4.426 2.267 -22.868 1.00 95.00 120 VAL A N 1
ATOM 993 C CA . VAL A 1 120 ? 4.701 3.393 -21.960 1.00 95.00 120 VAL A CA 1
ATOM 994 C C . VAL A 1 120 ? 3.404 4.053 -21.494 1.00 95.00 120 VAL A C 1
ATOM 996 O O . VAL A 1 120 ? 3.260 4.315 -20.303 1.00 95.00 120 VAL A O 1
ATOM 999 N N . GLN A 1 121 ? 2.441 4.271 -22.393 1.00 96.81 121 GLN A N 1
ATOM 1000 C CA . GLN A 1 121 ? 1.143 4.844 -22.035 1.00 96.81 121 GLN A CA 1
ATOM 1001 C C . GLN A 1 121 ? 0.363 3.926 -21.091 1.00 96.81 121 GLN A C 1
ATOM 1003 O O . GLN A 1 121 ? -0.223 4.392 -20.115 1.00 96.81 121 GLN A O 1
ATOM 1008 N N . ARG A 1 122 ? 0.382 2.613 -21.344 1.00 96.69 122 ARG A N 1
ATOM 1009 C CA . ARG A 1 122 ? -0.242 1.630 -20.456 1.00 96.69 122 ARG A CA 1
ATOM 1010 C C . ARG A 1 122 ? 0.376 1.669 -19.063 1.00 96.69 122 ARG A C 1
ATOM 1012 O O . ARG A 1 122 ? -0.365 1.685 -18.085 1.00 96.69 122 ARG A O 1
ATOM 1019 N N . LEU A 1 123 ? 1.705 1.705 -18.969 1.00 95.62 123 LEU A N 1
ATOM 1020 C CA . LEU A 1 123 ? 2.392 1.825 -17.685 1.00 95.62 123 LEU A CA 1
ATOM 1021 C C . LEU A 1 123 ? 2.006 3.127 -16.969 1.00 95.62 123 LEU A C 1
ATOM 1023 O O . LEU A 1 123 ? 1.692 3.081 -15.786 1.00 95.62 123 LEU A O 1
ATOM 1027 N N . ALA A 1 124 ? 1.981 4.259 -17.678 1.00 95.00 124 ALA A N 1
ATOM 1028 C CA . ALA A 1 124 ? 1.582 5.545 -17.106 1.00 95.00 124 ALA A CA 1
ATOM 1029 C C . ALA A 1 124 ? 0.160 5.494 -16.522 1.00 95.00 124 ALA A C 1
ATOM 1031 O O . ALA A 1 124 ? -0.048 5.894 -15.382 1.00 95.00 124 ALA A O 1
ATOM 1032 N N . ASN A 1 125 ? -0.798 4.912 -17.248 1.00 97.06 125 ASN A N 1
ATOM 1033 C CA . ASN A 1 125 ? -2.166 4.754 -16.750 1.00 97.06 125 ASN A CA 1
ATOM 1034 C C . ASN A 1 125 ? -2.231 3.851 -15.505 1.00 97.06 125 ASN A C 1
ATOM 1036 O O . ASN A 1 125 ? -2.990 4.135 -14.582 1.00 97.06 125 ASN A O 1
ATOM 1040 N N . LEU A 1 126 ? -1.434 2.778 -15.456 1.00 96.19 126 LEU A N 1
ATOM 1041 C CA . LEU A 1 126 ? -1.353 1.914 -14.275 1.00 96.19 126 LEU A CA 1
ATOM 1042 C C . LEU A 1 126 ? -0.721 2.633 -13.075 1.00 96.19 126 LEU A C 1
ATOM 1044 O O . LEU A 1 126 ? -1.141 2.393 -11.947 1.00 96.19 126 LEU A O 1
ATOM 1048 N N . CYS A 1 127 ? 0.246 3.533 -13.292 1.00 94.69 127 CYS A N 1
ATOM 1049 C CA . CYS A 1 127 ? 0.788 4.375 -12.223 1.00 94.69 127 CYS A CA 1
ATOM 1050 C C . CYS A 1 127 ? -0.308 5.241 -11.589 1.00 94.69 127 CYS A C 1
ATOM 1052 O O . CYS A 1 127 ? -0.406 5.276 -10.366 1.00 94.69 127 CYS A O 1
ATOM 1054 N N . GLU A 1 128 ? -1.142 5.893 -12.404 1.00 95.62 128 GLU A N 1
ATOM 1055 C CA . GLU A 1 128 ? -2.249 6.738 -11.927 1.00 95.62 128 GLU A CA 1
ATOM 1056 C C . GLU A 1 128 ? -3.310 5.925 -11.169 1.00 95.62 128 GLU A C 1
ATOM 1058 O O . GLU A 1 128 ? -3.782 6.322 -10.100 1.00 95.62 128 GLU A O 1
ATOM 1063 N N . GLN A 1 129 ? -3.651 4.736 -11.678 1.00 95.38 129 GLN A N 1
ATOM 1064 C CA . GLN A 1 129 ? -4.571 3.823 -10.993 1.00 95.38 129 GLN A CA 1
ATOM 1065 C C . GLN A 1 129 ? -4.005 3.364 -9.648 1.00 95.38 129 GLN A C 1
ATOM 1067 O O . GLN A 1 129 ? -4.705 3.408 -8.635 1.00 95.38 129 GLN A O 1
ATOM 1072 N N . TYR A 1 130 ? -2.731 2.969 -9.616 1.00 94.88 130 TYR A N 1
ATOM 1073 C CA . TYR A 1 130 ? -2.064 2.574 -8.382 1.00 94.88 130 TYR A CA 1
ATOM 1074 C C . TYR A 1 130 ? -1.994 3.731 -7.378 1.00 94.88 130 TYR A C 1
ATOM 1076 O O . TYR A 1 130 ? -2.281 3.518 -6.202 1.00 94.88 130 TYR A O 1
ATOM 1084 N N . ALA A 1 131 ? -1.686 4.952 -7.829 1.00 94.00 131 ALA A N 1
ATOM 1085 C CA . ALA A 1 131 ? -1.674 6.146 -6.986 1.00 94.00 131 ALA A CA 1
ATOM 1086 C C . ALA A 1 131 ? -3.052 6.410 -6.362 1.00 94.00 131 ALA A C 1
ATOM 1088 O O . ALA A 1 131 ? -3.150 6.573 -5.149 1.00 94.00 131 ALA A O 1
ATOM 1089 N N . THR A 1 132 ? -4.120 6.333 -7.159 1.00 95.88 132 THR A N 1
ATOM 1090 C CA . THR A 1 132 ? -5.504 6.502 -6.683 1.00 95.88 132 THR A CA 1
ATOM 1091 C C . THR A 1 132 ? -5.867 5.472 -5.606 1.00 95.88 132 THR A C 1
ATOM 1093 O O . THR A 1 132 ? -6.410 5.810 -4.552 1.00 95.88 132 THR A O 1
ATOM 1096 N N . VAL A 1 133 ? -5.541 4.195 -5.834 1.00 95.31 133 VAL A N 1
ATOM 1097 C CA . VAL A 1 133 ? -5.804 3.129 -4.854 1.00 95.31 133 VAL A CA 1
ATOM 1098 C C . VAL A 1 133 ? -4.957 3.322 -3.593 1.00 95.31 133 VAL A C 1
ATOM 1100 O O . VAL A 1 133 ? -5.460 3.139 -2.485 1.00 95.31 133 VAL A O 1
ATOM 1103 N N . ALA A 1 134 ? -3.695 3.731 -3.735 1.00 93.38 134 ALA A N 1
ATOM 1104 C CA . ALA A 1 134 ? -2.811 4.015 -2.609 1.00 93.38 134 ALA A CA 1
ATOM 1105 C C . ALA A 1 134 ? -3.303 5.208 -1.772 1.00 93.38 134 ALA A C 1
ATOM 1107 O O . ALA A 1 134 ? -3.239 5.160 -0.544 1.00 93.38 134 ALA A O 1
ATOM 1108 N N . GLU A 1 135 ? -3.836 6.259 -2.398 1.00 95.75 135 GLU A N 1
ATOM 1109 C CA . GLU A 1 135 ? -4.457 7.386 -1.696 1.00 95.75 135 GLU A CA 1
ATOM 1110 C C . GLU A 1 135 ? -5.650 6.936 -0.857 1.00 95.75 135 GLU A C 1
ATOM 1112 O O . GLU A 1 135 ? -5.725 7.256 0.332 1.00 95.75 135 GLU A O 1
ATOM 1117 N N . TRP A 1 136 ? -6.548 6.137 -1.433 1.00 95.81 136 TRP A N 1
ATOM 1118 C CA . TRP A 1 136 ? -7.703 5.639 -0.695 1.00 95.81 136 TRP A CA 1
ATOM 1119 C C . TRP A 1 136 ? -7.299 4.669 0.433 1.00 95.81 136 TRP A C 1
ATOM 1121 O O . TRP A 1 136 ? -7.819 4.770 1.547 1.00 95.81 136 TRP A O 1
ATOM 1131 N N . PHE A 1 137 ? -6.281 3.829 0.220 1.00 96.12 137 PHE A N 1
ATOM 1132 C CA . PHE A 1 137 ? -5.704 3.001 1.283 1.00 96.12 137 PHE A CA 1
ATOM 1133 C C . PHE A 1 137 ? -5.136 3.858 2.424 1.00 96.12 137 PHE A C 1
ATOM 1135 O O . PHE A 1 137 ? -5.430 3.612 3.595 1.00 96.12 137 PHE A O 1
ATOM 1142 N N . ASN A 1 138 ? -4.394 4.919 2.098 1.00 95.31 138 ASN A N 1
ATOM 1143 C CA . ASN A 1 138 ? -3.848 5.850 3.085 1.00 95.31 138 ASN A CA 1
ATOM 1144 C C . ASN A 1 138 ? -4.944 6.566 3.887 1.00 95.31 138 ASN A C 1
ATOM 1146 O O . ASN A 1 138 ? -4.757 6.822 5.078 1.00 95.31 138 ASN A O 1
ATOM 1150 N N . LEU A 1 139 ? -6.089 6.881 3.272 1.00 97.38 139 LEU A N 1
ATOM 1151 C CA . LEU A 1 139 ? -7.244 7.426 3.989 1.00 97.38 139 LEU A CA 1
ATOM 1152 C C . LEU A 1 139 ? -7.801 6.417 5.001 1.00 97.38 139 LEU A C 1
ATOM 1154 O O . LEU A 1 139 ? -8.026 6.785 6.154 1.00 97.38 139 LEU A O 1
ATOM 1158 N N . ASN A 1 140 ? -7.949 5.146 4.621 1.00 97.06 140 ASN A N 1
ATOM 1159 C CA . ASN A 1 140 ? -8.408 4.104 5.544 1.00 97.06 140 ASN A CA 1
ATOM 1160 C C . ASN A 1 140 ? -7.420 3.902 6.701 1.00 97.06 140 ASN A C 1
ATOM 1162 O O . ASN A 1 140 ? -7.837 3.832 7.855 1.00 97.06 140 ASN A O 1
ATOM 1166 N N . VAL A 1 141 ? -6.111 3.901 6.432 1.00 96.31 141 VAL A N 1
ATOM 1167 C CA . VAL A 1 141 ? -5.078 3.830 7.481 1.00 96.31 141 VAL A CA 1
ATOM 1168 C C . VAL A 1 141 ? -5.174 5.021 8.441 1.00 96.31 141 VAL A C 1
ATOM 1170 O O . VAL A 1 141 ? -5.170 4.827 9.657 1.00 96.31 141 VAL A O 1
ATOM 1173 N N . LYS A 1 142 ? -5.319 6.252 7.931 1.00 97.69 142 LYS A N 1
ATOM 1174 C CA . LYS A 1 142 ? -5.486 7.453 8.772 1.00 97.69 142 LYS A CA 1
ATOM 1175 C C . LYS A 1 142 ? -6.738 7.369 9.646 1.00 97.69 142 LYS A C 1
ATOM 1177 O O . LYS A 1 142 ? -6.674 7.692 10.832 1.00 97.69 142 LYS A O 1
ATOM 1182 N N . THR A 1 143 ? -7.850 6.894 9.090 1.00 98.06 143 THR A N 1
ATOM 1183 C CA . THR A 1 143 ? -9.088 6.665 9.843 1.00 98.06 143 THR A CA 1
ATOM 1184 C C . THR A 1 143 ? -8.890 5.623 10.942 1.00 98.06 143 THR A C 1
ATOM 1186 O O . THR A 1 143 ? -9.262 5.878 12.086 1.00 98.06 143 THR A O 1
ATOM 1189 N N . ALA A 1 144 ? -8.240 4.494 10.642 1.00 96.75 144 ALA A N 1
ATOM 1190 C CA . ALA A 1 144 ? -7.939 3.462 11.631 1.00 96.75 144 ALA A CA 1
ATOM 1191 C C . ALA A 1 144 ? -7.068 4.007 12.777 1.00 96.75 144 ALA A C 1
ATOM 1193 O O . ALA A 1 144 ? -7.375 3.765 13.942 1.00 96.75 144 ALA A O 1
ATOM 1194 N N . ILE A 1 145 ? -6.041 4.811 12.473 1.00 96.94 145 ILE A N 1
ATOM 1195 C CA . ILE A 1 145 ? -5.216 5.482 13.493 1.00 96.94 145 ILE A CA 1
ATOM 1196 C C . ILE A 1 145 ? -6.082 6.390 14.378 1.00 96.94 145 ILE A C 1
ATOM 1198 O O . ILE A 1 145 ? -5.986 6.326 15.603 1.00 96.94 145 ILE A O 1
ATOM 1202 N N . GLY A 1 146 ? -6.968 7.195 13.786 1.00 98.00 146 GLY A N 1
ATOM 1203 C CA . GLY A 1 146 ? -7.889 8.047 14.543 1.00 98.00 146 GLY A CA 1
ATOM 1204 C C . GLY A 1 146 ? -8.830 7.251 15.457 1.00 98.00 146 GLY A C 1
ATOM 1205 O O . GLY A 1 146 ? -9.045 7.626 16.612 1.00 98.00 146 GLY A O 1
ATOM 1206 N N . MET A 1 147 ? -9.351 6.119 14.976 1.00 97.69 147 MET A N 1
ATOM 1207 C CA . MET A 1 147 ? -10.161 5.202 15.783 1.00 97.69 147 MET A CA 1
ATOM 1208 C C . MET A 1 147 ? -9.357 4.603 16.941 1.00 97.69 147 MET A C 1
ATOM 1210 O O . MET A 1 147 ? -9.864 4.567 18.061 1.00 97.69 147 MET A O 1
ATOM 1214 N N . ALA A 1 148 ? -8.110 4.189 16.697 1.00 95.69 148 ALA A N 1
ATOM 1215 C CA . ALA A 1 148 ? -7.224 3.642 17.721 1.00 95.69 148 ALA A CA 1
ATOM 1216 C C . ALA A 1 148 ? -6.929 4.665 18.827 1.00 95.69 148 ALA A C 1
ATOM 1218 O O . ALA A 1 148 ? -7.081 4.346 20.003 1.00 95.69 148 ALA A O 1
ATOM 1219 N N . VAL A 1 149 ? -6.599 5.911 18.465 1.00 97.19 149 VAL A N 1
ATOM 1220 C CA . VAL A 1 149 ? -6.363 7.004 19.429 1.00 97.19 149 VAL A CA 1
ATOM 1221 C C . VAL A 1 149 ? -7.608 7.266 20.280 1.00 97.19 149 VAL A C 1
ATOM 1223 O O . VAL A 1 149 ? -7.529 7.377 21.504 1.00 97.19 149 VAL A O 1
ATOM 1226 N N . LYS A 1 150 ? -8.790 7.323 19.653 1.00 97.06 150 LYS A N 1
ATOM 1227 C CA . LYS A 1 150 ? -10.056 7.526 20.371 1.00 97.06 150 LYS A CA 1
ATOM 1228 C C . LYS A 1 150 ? -10.384 6.354 21.302 1.00 97.06 150 LYS A C 1
ATOM 1230 O O . LYS A 1 150 ? -10.896 6.573 22.404 1.00 97.06 150 LYS A O 1
ATOM 1235 N N . LEU A 1 151 ? -10.123 5.124 20.860 1.00 95.25 151 LEU A N 1
ATOM 1236 C CA . LEU A 1 151 ? -10.313 3.916 21.654 1.00 95.25 151 LEU A CA 1
ATOM 1237 C C . LEU A 1 151 ? -9.379 3.901 22.868 1.00 95.25 151 LEU A C 1
ATOM 1239 O O . LEU A 1 151 ? -9.871 3.717 23.977 1.00 95.25 151 LEU A O 1
ATOM 1243 N N . ASP A 1 152 ? -8.086 4.163 22.678 1.00 94.81 152 ASP A N 1
ATOM 1244 C CA . ASP A 1 152 ? -7.097 4.236 23.761 1.00 94.81 152 ASP A CA 1
ATOM 1245 C C . ASP A 1 152 ? -7.495 5.284 24.810 1.00 94.81 152 ASP A C 1
ATOM 1247 O O . ASP A 1 152 ? -7.646 4.962 25.989 1.00 94.81 152 ASP A O 1
ATOM 1251 N N . SER A 1 153 ? -7.813 6.507 24.371 1.00 95.38 153 SER A N 1
ATOM 1252 C CA . SER A 1 153 ? -8.293 7.575 25.257 1.00 95.38 153 SER A CA 1
ATOM 1253 C C . SER A 1 153 ? -9.550 7.167 26.038 1.00 95.38 153 SER A C 1
ATOM 1255 O O . SER A 1 153 ? -9.665 7.426 27.239 1.00 95.38 153 SER A O 1
ATOM 1257 N N . THR A 1 154 ? -10.489 6.476 25.384 1.00 95.00 154 THR A N 1
ATOM 1258 C CA . THR A 1 154 ? -11.711 6.000 26.042 1.00 95.00 154 THR A CA 1
ATOM 1259 C C . THR A 1 154 ? -11.405 4.905 27.060 1.00 95.00 154 THR A C 1
ATOM 1261 O O . THR A 1 154 ? -11.932 4.960 28.166 1.00 95.00 154 THR A O 1
ATOM 1264 N N . ILE A 1 155 ? -10.540 3.940 26.736 1.00 93.06 155 ILE A N 1
ATOM 1265 C CA . ILE A 1 155 ? -10.115 2.896 27.677 1.00 93.06 155 ILE A CA 1
ATOM 1266 C C . ILE A 1 155 ? -9.480 3.540 28.911 1.00 93.06 155 ILE A C 1
ATOM 1268 O O . ILE A 1 155 ? -9.901 3.251 30.029 1.00 93.06 155 ILE A O 1
ATOM 1272 N N . ARG A 1 156 ? -8.528 4.460 28.723 1.00 92.81 156 ARG A N 1
ATOM 1273 C CA . ARG A 1 156 ? -7.857 5.154 29.832 1.00 92.81 156 ARG A CA 1
ATOM 1274 C C . ARG A 1 156 ? -8.846 5.875 30.736 1.00 92.81 156 ARG A C 1
ATOM 1276 O O . ARG A 1 156 ? -8.790 5.710 31.952 1.00 92.81 156 ARG A O 1
ATOM 1283 N N . LYS A 1 157 ? -9.790 6.611 30.144 1.00 93.44 157 LYS A N 1
ATOM 1284 C CA . LYS A 1 157 ? -10.825 7.341 30.883 1.00 93.44 157 LYS A CA 1
ATOM 1285 C C . LYS A 1 157 ? -11.739 6.413 31.683 1.00 93.44 157 LYS A C 1
ATOM 1287 O O . LYS A 1 157 ? -11.998 6.676 32.850 1.00 93.44 157 LYS A O 1
ATOM 1292 N N . GLU A 1 158 ? -12.260 5.366 31.053 1.00 93.12 158 GLU A N 1
ATOM 1293 C CA . GLU A 1 158 ? -13.292 4.504 31.642 1.00 93.12 158 GLU A CA 1
ATOM 1294 C C . GLU A 1 158 ? -12.722 3.502 32.663 1.00 93.12 158 GLU A C 1
ATOM 1296 O O . GLU A 1 158 ? -13.467 2.992 33.497 1.00 93.12 158 GLU A O 1
ATOM 1301 N N . TYR A 1 159 ? -11.416 3.218 32.603 1.00 92.06 159 TYR A N 1
ATOM 1302 C CA . TYR A 1 159 ? -10.717 2.307 33.517 1.00 92.06 159 TYR A CA 1
ATOM 1303 C C . TYR A 1 159 ? -9.724 3.008 34.453 1.00 92.06 159 TYR A C 1
ATOM 1305 O O . TYR A 1 159 ? -9.018 2.330 35.195 1.00 92.06 159 TYR A O 1
ATOM 1313 N N . HIS A 1 160 ? -9.676 4.345 34.443 1.00 92.25 160 HIS A N 1
ATOM 1314 C CA . HIS A 1 160 ? -8.790 5.160 35.285 1.00 92.25 160 HIS A CA 1
ATOM 1315 C C . HIS A 1 160 ? -7.305 4.761 35.188 1.00 92.25 160 HIS A C 1
ATOM 1317 O O . HIS A 1 160 ? -6.590 4.729 36.189 1.00 92.25 160 HIS A O 1
ATOM 1323 N N . LEU A 1 161 ? -6.843 4.434 33.978 1.00 89.75 161 LEU A N 1
ATOM 1324 C CA . LEU A 1 161 ? -5.451 4.051 33.739 1.00 89.75 161 LEU A CA 1
ATOM 1325 C C . LEU A 1 161 ? -4.579 5.309 33.632 1.00 89.75 161 LEU A C 1
ATOM 1327 O O . LEU A 1 161 ? -4.931 6.237 32.902 1.00 89.75 161 LEU A O 1
ATOM 1331 N N . GLN A 1 162 ? -3.442 5.331 34.331 1.00 82.50 162 GLN A N 1
ATOM 1332 C CA . GLN A 1 162 ? -2.452 6.409 34.223 1.00 82.50 162 GLN A CA 1
ATOM 1333 C C . GLN A 1 162 ? -1.729 6.366 32.862 1.00 82.50 162 GLN A C 1
ATOM 1335 O O . GLN A 1 162 ? -1.679 5.323 32.198 1.00 82.50 162 GLN A O 1
ATOM 1340 N N . GLU A 1 163 ? -1.194 7.505 32.416 1.00 68.12 163 GLU A N 1
ATOM 1341 C CA . GLU A 1 163 ? -0.262 7.526 31.284 1.00 68.12 163 GLU A CA 1
ATOM 1342 C C . GLU A 1 163 ? 1.026 6.800 31.689 1.00 68.12 163 GLU A C 1
ATOM 1344 O O . GLU A 1 163 ? 1.524 6.980 32.797 1.00 68.12 163 GLU A O 1
ATOM 1349 N N . TYR A 1 164 ? 1.517 5.921 30.813 1.00 58.59 164 TYR A N 1
ATOM 1350 C CA . TYR A 1 164 ? 2.872 5.400 30.957 1.00 58.59 164 TYR A CA 1
ATOM 1351 C C . TYR A 1 164 ? 3.796 6.500 30.429 1.00 58.59 164 TYR A C 1
ATOM 1353 O O . TYR A 1 164 ? 3.712 6.808 29.239 1.00 58.59 164 TYR A O 1
ATOM 1361 N N . GLU A 1 165 ? 4.585 7.111 31.318 1.00 41.09 165 GLU A N 1
ATOM 1362 C CA . GLU A 1 165 ? 5.729 7.965 30.950 1.00 41.09 165 GLU A CA 1
ATOM 1363 C C . GLU A 1 165 ? 6.788 7.176 30.167 1.00 41.09 165 GLU A C 1
ATOM 1365 O O . GLU A 1 165 ? 7.023 5.988 30.504 1.00 41.09 165 GLU A O 1
#

Foldseek 3Di:
DPDPVVLQVVLVVVLVLLDDDQDDDDCVVVVVCVVVVVLVVVVPPVLSVLVVVLVVLCVPQQNCLCVPPLVVLSVVLVVLQVQWADCVQNVVQVVVVVVVRRGRDADPPVRINDPDPVSVVVSVVSVVSNVVSVVSSVVSVVVSVVSVVVSVVVCCVVVVPDDDD

Sequence (165 aa):
MRSPEKALNIYQHSVYQSFYNKWNYSDRTINQLKNSGNFRLVRNKKVSGMIMDYDGFVRNFVENMQDMAVLPQWKQLNETGTGIFKSSVFRKFLQGFYGRKTSVQLPPPPYFISTDKDKVQRLANLCEQYATVAEWFNLNVKTAIGMAVKLDSTIRKEYHLQEYE

Radius of gyration: 22.57 Å; chains: 1; bounding box: 45×30×63 Å

=== Feature glossary ===
The record interleaves many kinds of information about one protein. Here is each kind framed as the question it answers.

Q: What does the local fold look like, residue by residue?
A: The Foldseek 3Di string encodes local tertiary geometry as a 20-letter alphabet — one character per residue — derived from the relative positions of nearby Cα atoms. Unlike the amino-acid sequence, 3Di is a direct function of the 3D structure, so two proteins with the same fold have similar 3Di strings even at low sequence identity.

Q: Which residues are in helices, strands, or loops?
A: The SS8 string is DSSP's per-residue secondary-structure call. α-helix (H) means an i→i+4 H-bond ladder; β-strand (E) means the residue participates in a β-sheet; 3₁₀ (G) and π (I) are tighter and wider helices; T/S are turns/bends; '-' is loop.

Q: How big and how compact is the whole molecule?
A: Radius of gyration (Rg) is the root-mean-square distance of Cα atoms from their centroid — a single number for overall size and compactness. A globular domain of N residues has Rg ≈ 2.2·N^0.38 Å; an extended or disordered chain has a much larger Rg. The Cα contact count is the number of residue pairs whose Cα atoms are within 8 Å and are more than four positions apart in sequence — a standard proxy for tertiary packing density. The bounding box is the smallest axis-aligned box enclosing all Cα atoms.

Q: Where is each backbone atom in 3D?
A: Structure coordinates are given as an mmCIF _atom_site loop: one row per atom with element, residue name, chain id, sequence number, and x/y/z position in Å. Only the four main-chain atoms per residue are included here; side chains are omitted to keep the record compact.

Q: What is the amino-acid chain?
A: Primary structure: the covalent order of the twenty standard amino acids along the backbone. Two proteins with the same sequence will (almost always) fold to the same structure; two with 30% identity often share a fold but not the details.

Q: What if only a Cα trace is available?
A: Three-state secondary structure (P-SEA) collapses the eight DSSP classes into helix (a), strand (b), and coil (c). P-SEA assigns these from Cα geometry alone — distances and angles — without requiring backbone oxygens, so it works on any Cα trace.

Q: What family and function is it annotated with?
A: Database cross-references. InterPro integrates a dozen domain/family signature databases into unified entries with residue-range hits. GO terms attach function/process/location labels with evidence codes. CATH codes position the fold in a four-level structural taxonomy. Organism is the NCBI-taxonomy species name.

Q: How confident is the AlphaFold model at each residue?
A: pLDDT is the predicted lDDT-Cα score: AlphaFold's confidence that the local environment of each residue (all inter-atomic distances within 15 Å) is correctly placed. It is a per-residue number between 0 and 100, with higher meaning more reliable.

Q: How mobile is each atom in the crystal?
A: B-factor (Debye–Waller factor) reflects atomic displacement in the crystal lattice. It is an experimental observable (units Å²), not a prediction; low values mean the atom is pinned down, high values mean it moves or is heterogeneous across the crystal.

Q: Which residues are buried vs exposed?
A: SASA measures how much of the protein is reachable by solvent. It is computed by rolling a water-sized probe over the atomic surface and summing the exposed area (Å²). Per-residue SASA distinguishes core (buried, low SASA) from surface (exposed, high SASA) residues; total SASA is a whole-molecule size measure.

Q: What do the diagnostic plots show?
A: Plot images: a contact map (which residues are close in 3D, as an N×N binary image), a Ramachandran scatter (backbone torsion angles, revealing secondary-structure composition at a glance), and — for AlphaFold structures — a PAE heatmap (pairwise prediction confidence).

Q: What known structures does this most resemble?
A: The Foldseek neighbor list gives the closest experimentally determined structures in the PDB, ranked by structural alignment. TM-score near 1 means near-identical fold; near 0.3 means only rough topology match. This is how one finds what a novel AlphaFold prediction most resembles in the solved-structure universe.

Q: Are the domains correctly placed relative to each other?
A: Predicted aligned error is AlphaFold's pairwise confidence. Unlike pLDDT (per-residue), PAE is per-residue-pair and captures whether two parts of the structure are correctly placed relative to each other. Units are ångströms of expected positional error.

Q: What do the rendered images show?
A: Structure images are PyMOL renders from six orthogonal camera directions. Cartoon representation draws helices as coils and strands as arrows; sticks shows the backbone as bonds; surface shows the solvent-excluded envelope. Rainbow coloring maps sequence position to hue (blue→red, N→C); chain coloring assigns a distinct color per polypeptide.

Q: What are the backbone torsion angles?
A: φ (phi) and ψ (psi) are the two rotatable backbone dihedrals per residue: φ is the C(i-1)–N–Cα–C torsion, ψ is the N–Cα–C–N(i+1) torsion, both in degrees on (−180°, 180°]. α-helical residues cluster near (−60°, −45°); β-strand residues near (−120°, +130°). A Ramachandran plot is simply a scatter of (φ, ψ) for every residue.